Protein AF-A0A843KX89-F1 (afdb_monomer)

Secondary structure (DSSP, 8-state):
--------S--------SSS---EEEE-GGG-SHHHHHHHHHTT--EEEE---

Mean predicted aligned error: 11.05 Å

Solvent-accessible surface area (backbone atoms only — not comparable to full-atom values): 3777 Å² total; per-residue (Å²): 140,77,91,81,76,78,83,78,86,84,72,85,78,75,87,71,67,93,62,90,77,77,42,72,43,76,58,51,85,93,47,69,48,69,67,49,46,52,52,42,45,76,76,54,48,70,41,82,43,77,80,90,126

Nearest PDB structures (foldseek):
  7z1z-assembly1_B  TM=5.352E-01  e=1.379E+00  Visna/maedi virus EV1 KV1772
  6oli-assembly1_SR  TM=3.182E-01  e=9.404E+00  Homo sapiens

Radius of gyration: 17.19 Å; Cα contacts (8 Å, |Δi|>4): 31; chains: 1; bounding box: 43×41×28 Å

Structure (mmCIF, N/CA/C/O backbone):
data_AF-A0A843KX89-F1
#
_entry.id   AF-A0A843KX89-F1
#
loop_
_atom_site.group_PDB
_atom_site.id
_atom_site.type_symbol
_atom_site.label_atom_id
_atom_site.label_alt_id
_atom_site.label_comp_id
_atom_site.label_asym_id
_atom_site.label_entity_id
_atom_site.label_seq_id
_atom_site.pdbx_PDB_ins_code
_atom_site.Cartn_x
_atom_site.Cartn_y
_atom_site.Cartn_z
_atom_site.occupancy
_atom_site.B_iso_or_equiv
_atom_site.auth_seq_id
_atom_site.auth_comp_id
_atom_site.auth_asym_id
_atom_site.auth_atom_id
_atom_site.pdbx_PDB_model_num
ATOM 1 N N . MET A 1 1 ? -36.579 31.139 11.174 1.00 44.06 1 MET A N 1
ATOM 2 C CA . MET A 1 1 ? -36.176 30.146 12.193 1.00 44.06 1 MET A CA 1
ATOM 3 C C . MET A 1 1 ? -36.648 28.783 11.711 1.00 44.06 1 MET A C 1
ATOM 5 O O . MET A 1 1 ? -37.844 28.639 11.555 1.00 44.06 1 MET A O 1
ATOM 9 N N . ILE A 1 2 ? -35.844 27.782 11.371 1.00 44.94 2 ILE A N 1
ATOM 10 C CA . ILE A 1 2 ? -34.392 27.592 11.268 1.00 44.94 2 ILE A CA 1
ATOM 11 C C . ILE A 1 2 ? -34.224 26.629 10.077 1.00 44.94 2 ILE A C 1
ATOM 13 O O . ILE A 1 2 ? -34.998 25.686 9.934 1.00 44.94 2 ILE A O 1
ATOM 17 N N . TYR A 1 3 ? -33.254 26.900 9.209 1.00 39.56 3 TYR A N 1
ATOM 18 C CA . TYR A 1 3 ? -32.893 26.070 8.063 1.00 39.56 3 TYR A CA 1
ATOM 19 C C . TYR A 1 3 ? -32.388 24.695 8.532 1.00 39.56 3 TYR A C 1
ATOM 21 O O . TYR A 1 3 ? -31.371 24.627 9.218 1.00 39.56 3 TYR A O 1
ATOM 29 N N . HIS A 1 4 ? -33.053 23.603 8.149 1.00 51.28 4 HIS A N 1
ATOM 30 C CA . HIS A 1 4 ? -32.441 22.272 8.154 1.00 51.28 4 HIS A CA 1
ATOM 31 C C . HIS A 1 4 ? -31.955 21.995 6.728 1.00 51.28 4 HIS A C 1
ATOM 33 O O . HIS A 1 4 ? -32.728 21.782 5.797 1.00 51.28 4 HIS A O 1
ATOM 39 N N . THR A 1 5 ? -30.641 22.064 6.562 1.00 54.03 5 THR A N 1
ATOM 40 C CA . THR A 1 5 ? -29.912 21.708 5.347 1.00 54.03 5 THR A CA 1
ATOM 41 C C . THR A 1 5 ? -30.026 20.201 5.105 1.00 54.03 5 THR A C 1
ATOM 43 O O . THR A 1 5 ? -29.926 19.408 6.046 1.00 54.03 5 THR A O 1
ATOM 46 N N . ALA A 1 6 ? -30.240 19.799 3.853 1.00 56.59 6 ALA A N 1
ATOM 47 C CA . ALA A 1 6 ? -30.164 18.410 3.414 1.00 56.59 6 ALA A CA 1
ATOM 48 C C . ALA A 1 6 ? -28.773 17.821 3.736 1.00 56.59 6 ALA A C 1
ATOM 50 O O . ALA A 1 6 ? -27.766 18.478 3.453 1.00 56.59 6 ALA A O 1
ATOM 51 N N . PRO A 1 7 ? -28.664 16.60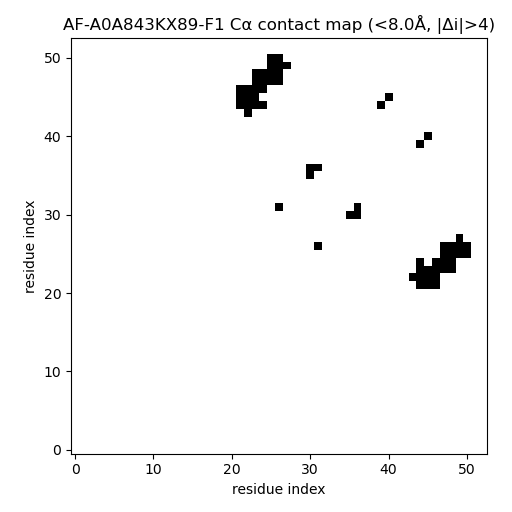1 4.294 1.00 55.38 7 PRO A N 1
ATOM 52 C CA . PRO A 1 7 ? -27.377 15.935 4.387 1.00 55.38 7 PRO A CA 1
ATOM 53 C C . PRO A 1 7 ? -26.984 15.498 2.976 1.00 55.38 7 PRO A C 1
ATOM 55 O O . PRO A 1 7 ? -27.547 14.558 2.418 1.00 55.38 7 PRO A O 1
ATOM 58 N N . GLY A 1 8 ? -26.039 16.231 2.390 1.00 53.09 8 GLY A N 1
ATOM 59 C CA . GLY A 1 8 ? -25.412 15.884 1.126 1.00 53.09 8 GLY A CA 1
ATOM 60 C C . GLY A 1 8 ? -24.973 14.420 1.119 1.00 53.09 8 GLY A C 1
ATOM 61 O O . GLY A 1 8 ? -24.189 13.964 1.952 1.00 53.09 8 GLY A O 1
ATOM 62 N N . SER A 1 9 ? -25.507 13.688 0.156 1.00 63.81 9 SER A N 1
ATOM 63 C CA . SER A 1 9 ? -24.979 12.435 -0.348 1.00 63.81 9 SER A CA 1
ATOM 64 C C . SER A 1 9 ? -23.565 12.662 -0.897 1.00 63.81 9 SER A C 1
ATOM 66 O O . SER A 1 9 ? -23.377 13.474 -1.797 1.00 63.81 9 SER A O 1
ATOM 68 N N . GLY A 1 10 ? -22.559 11.937 -0.391 1.00 54.41 10 GLY A N 1
ATOM 69 C CA . GLY A 1 10 ? -21.264 11.865 -1.086 1.00 54.41 10 GLY A CA 1
ATOM 70 C C . GLY A 1 10 ? -20.015 11.719 -0.226 1.00 54.41 10 GLY A C 1
ATOM 71 O O . GLY A 1 10 ? -19.067 12.476 -0.385 1.00 54.41 10 GLY A O 1
ATOM 72 N N . GLY A 1 11 ? -19.961 10.724 0.654 1.00 54.03 11 GLY A N 1
ATOM 73 C CA . GLY A 1 11 ? -18.700 10.345 1.286 1.00 54.03 11 GLY A CA 1
ATOM 74 C C . GLY A 1 11 ? -18.865 9.068 2.086 1.00 54.03 11 GLY A C 1
ATOM 75 O O . GLY A 1 11 ? -19.398 9.101 3.191 1.00 54.03 11 GLY A O 1
ATOM 76 N N . ARG A 1 12 ? -18.431 7.924 1.543 1.00 62.19 12 ARG A N 1
ATOM 77 C CA . ARG A 1 12 ? -18.328 6.683 2.325 1.00 62.19 12 ARG A CA 1
ATOM 78 C C . ARG A 1 12 ? -17.411 6.959 3.517 1.00 62.19 12 ARG A C 1
ATOM 80 O O . ARG A 1 12 ? -16.195 7.028 3.356 1.00 62.19 12 ARG A O 1
ATOM 87 N N . ARG A 1 13 ? -17.984 7.101 4.716 1.00 63.41 13 ARG A N 1
ATOM 88 C CA . ARG A 1 13 ? -17.225 7.004 5.966 1.00 63.41 13 ARG A CA 1
ATOM 89 C C . ARG A 1 13 ? -16.636 5.602 6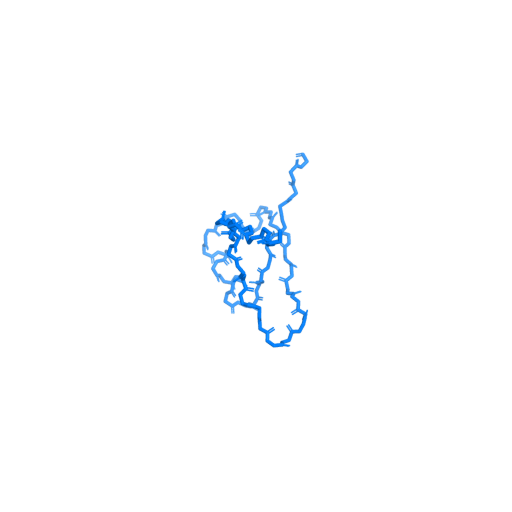.007 1.00 63.41 13 ARG A C 1
ATOM 91 O O . ARG A 1 13 ? -17.349 4.631 6.236 1.00 63.41 13 ARG A O 1
ATOM 98 N N . ILE A 1 14 ? -15.342 5.501 5.731 1.00 66.56 14 ILE A N 1
ATOM 99 C CA . ILE A 1 14 ? -14.600 4.264 5.937 1.00 66.56 14 ILE A CA 1
ATOM 100 C C . ILE A 1 14 ? -14.581 4.056 7.454 1.00 66.56 14 ILE A C 1
ATOM 102 O O . ILE A 1 14 ? -14.027 4.885 8.178 1.00 66.56 14 ILE A O 1
ATOM 106 N N . SER A 1 15 ? -15.258 3.013 7.941 1.00 66.88 15 SER A N 1
ATOM 107 C CA . SER A 1 15 ? -15.099 2.561 9.323 1.00 66.88 15 SER A CA 1
ATOM 108 C C . SER A 1 15 ? -13.660 2.078 9.449 1.00 66.88 15 SER A C 1
ATOM 110 O O . SER A 1 15 ? -13.249 1.136 8.774 1.00 66.88 15 SER A O 1
ATOM 112 N N . LEU A 1 16 ? -12.864 2.830 10.200 1.00 65.56 16 LEU A N 1
ATOM 113 C CA . LEU A 1 16 ? -11.479 2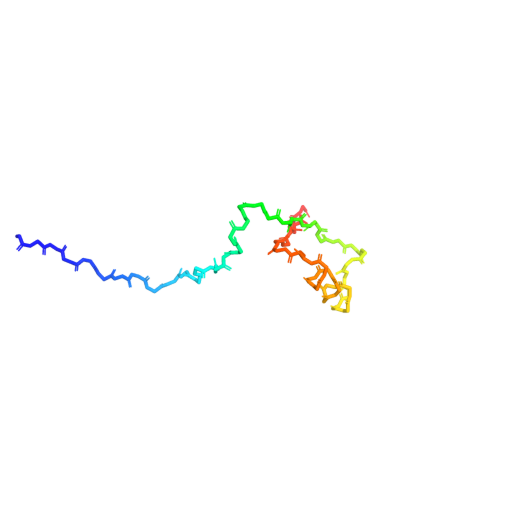.487 10.470 1.00 65.56 16 LEU A CA 1
ATOM 114 C C . LEU A 1 16 ? -11.448 1.625 11.731 1.00 65.56 16 LEU A C 1
ATOM 116 O O . LEU A 1 16 ? -12.296 1.830 12.602 1.00 65.56 16 LEU A O 1
ATOM 120 N N . PRO A 1 17 ? -10.495 0.691 11.837 1.00 67.38 17 PRO A N 1
ATOM 121 C CA . PRO A 1 17 ? -10.315 -0.084 13.055 1.00 67.38 17 PRO A CA 1
ATOM 122 C C . PRO A 1 17 ? -10.112 0.817 14.286 1.00 67.38 17 PRO A C 1
ATOM 124 O O . PRO A 1 17 ? -9.619 1.938 14.157 1.00 67.38 17 PRO A O 1
ATOM 127 N N . ASP A 1 18 ? -10.424 0.311 15.485 1.00 75.62 18 ASP A N 1
ATOM 128 C CA . ASP A 1 18 ? -10.299 1.064 16.750 1.00 75.62 18 ASP A CA 1
ATOM 129 C C . ASP A 1 18 ? -8.870 1.571 17.018 1.00 75.62 18 ASP A C 1
ATOM 131 O O . ASP A 1 18 ? -8.649 2.556 17.731 1.00 75.62 18 ASP A O 1
ATOM 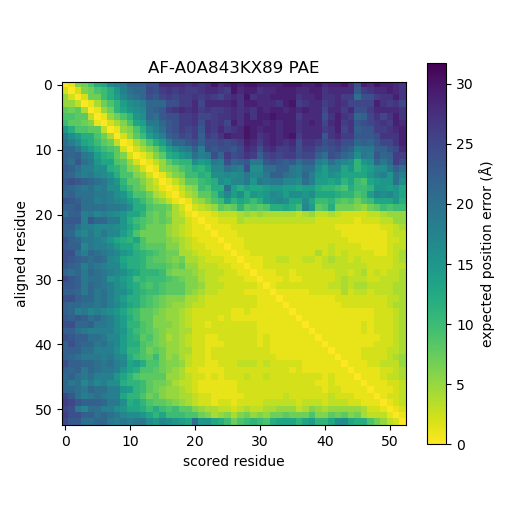135 N N . HIS A 1 19 ? -7.876 0.924 16.407 1.00 75.94 19 HIS A N 1
ATOM 136 C CA . HIS A 1 19 ? -6.517 1.434 16.361 1.00 75.94 19 HIS A CA 1
ATOM 137 C C . HIS A 1 19 ? -6.427 2.634 15.413 1.00 75.94 19 HIS A C 1
ATOM 139 O O . HIS A 1 19 ? -6.607 2.545 14.20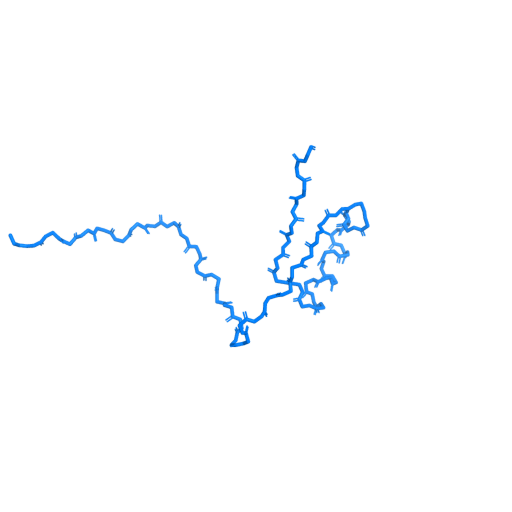2 1.00 75.94 19 HIS A O 1
ATOM 145 N N . ARG A 1 20 ? -6.051 3.777 15.992 1.00 78.31 20 ARG A N 1
ATOM 146 C CA . ARG A 1 20 ? -5.935 5.070 15.299 1.00 78.31 20 ARG A CA 1
ATOM 147 C C . ARG A 1 20 ? -4.837 5.113 14.224 1.00 78.31 20 ARG A C 1
ATOM 149 O O . ARG A 1 20 ? -4.781 6.076 13.460 1.00 78.31 20 ARG A O 1
ATOM 156 N N . THR A 1 21 ? -3.972 4.100 14.159 1.00 85.50 21 THR A N 1
ATOM 157 C CA . THR A 1 21 ? -2.841 4.033 13.226 1.00 85.50 21 THR A CA 1
ATOM 158 C C . THR A 1 21 ? -3.225 3.278 11.958 1.00 85.50 21 THR A C 1
ATOM 160 O O . THR A 1 21 ? -3.638 2.124 12.023 1.00 85.50 21 THR A O 1
ATOM 163 N N . LYS A 1 22 ? -3.040 3.916 10.797 1.00 89.50 22 LYS A N 1
ATOM 164 C CA . LYS A 1 22 ? -3.261 3.308 9.476 1.00 89.50 22 LYS A CA 1
ATOM 165 C C . LYS A 1 22 ? -1.940 2.894 8.839 1.00 89.50 22 LYS A C 1
ATOM 167 O O . LYS A 1 22 ? -0.969 3.647 8.897 1.00 89.50 22 LYS A O 1
ATOM 172 N N . ILE A 1 23 ? -1.942 1.763 8.143 1.00 92.88 23 ILE A N 1
ATOM 173 C CA . ILE A 1 23 ? -0.840 1.322 7.290 1.00 92.88 23 ILE A CA 1
ATOM 174 C C . ILE A 1 23 ? -1.044 1.912 5.893 1.00 92.88 23 ILE A C 1
ATOM 176 O O . ILE A 1 23 ? -2.017 1.602 5.197 1.00 92.88 23 ILE A O 1
ATOM 180 N N . VAL A 1 24 ? -0.117 2.782 5.498 1.00 94.25 24 VAL A N 1
ATOM 181 C CA . VAL A 1 24 ? -0.084 3.421 4.179 1.00 94.25 24 VAL A CA 1
ATOM 182 C C . VAL A 1 24 ? 1.043 2.797 3.361 1.00 94.25 24 VAL A C 1
ATOM 184 O O . VAL A 1 24 ? 2.178 2.734 3.829 1.00 94.25 24 VAL A O 1
ATOM 187 N N . SER A 1 25 ? 0.764 2.371 2.130 1.00 95.44 25 SER A N 1
ATOM 188 C CA . SER A 1 25 ? 1.787 1.839 1.219 1.00 95.44 25 SER A CA 1
ATOM 189 C C . SER A 1 25 ? 1.792 2.592 -0.104 1.00 95.44 25 SER A C 1
ATOM 191 O O . SER A 1 25 ? 0.741 2.919 -0.650 1.00 95.44 25 SER A O 1
ATOM 193 N N . THR A 1 26 ? 2.984 2.867 -0.635 1.00 95.38 26 THR A N 1
ATOM 194 C CA . THR A 1 26 ? 3.119 3.460 -1.972 1.00 95.38 26 THR A CA 1
ATOM 195 C C . THR A 1 26 ? 3.023 2.369 -3.023 1.00 95.38 26 THR A C 1
ATOM 197 O O . THR A 1 26 ? 3.740 1.375 -2.943 1.00 95.38 26 THR A O 1
ATOM 200 N N . ILE A 1 27 ? 2.147 2.560 -4.004 1.00 95.62 27 ILE A N 1
ATOM 201 C CA . ILE A 1 27 ? 1.976 1.630 -5.114 1.00 95.62 27 ILE A CA 1
ATOM 202 C C . ILE A 1 27 ? 2.970 1.975 -6.221 1.00 95.62 27 ILE A C 1
ATOM 204 O O . ILE A 1 27 ? 3.181 3.144 -6.543 1.00 95.62 27 ILE A O 1
ATOM 208 N N . GLY A 1 28 ? 3.584 0.941 -6.789 1.00 94.31 28 GLY A N 1
ATOM 209 C CA . GLY A 1 28 ? 4.588 1.059 -7.838 1.00 94.31 28 GLY A CA 1
ATOM 210 C C . GLY A 1 28 ? 4.727 -0.245 -8.629 1.00 94.31 28 GLY A C 1
ATOM 211 O O . GLY A 1 28 ? 3.885 -1.134 -8.501 1.00 94.31 28 GLY A O 1
ATOM 212 N N . PRO A 1 29 ? 5.794 -0.402 -9.432 1.00 94.25 29 PRO A N 1
ATOM 213 C CA . PRO A 1 29 ? 5.973 -1.564 -10.307 1.00 94.25 29 PRO A CA 1
ATOM 214 C C . PRO A 1 29 ? 5.900 -2.918 -9.584 1.00 94.25 29 PRO A C 1
ATOM 216 O O . PRO A 1 29 ? 5.332 -3.868 -10.117 1.00 94.25 29 PRO A O 1
ATOM 219 N N . ALA A 1 30 ? 6.401 -2.989 -8.346 1.00 93.75 30 ALA A N 1
ATOM 220 C CA . ALA A 1 30 ? 6.378 -4.199 -7.520 1.00 93.75 30 ALA A CA 1
ATOM 221 C C . ALA A 1 30 ? 4.964 -4.638 -7.083 1.00 93.75 30 ALA A C 1
ATOM 223 O O . ALA A 1 30 ? 4.774 -5.789 -6.708 1.00 93.75 30 ALA A O 1
ATOM 224 N N . SER A 1 31 ? 3.971 -3.745 -7.142 1.00 93.62 31 SER A N 1
ATOM 225 C CA . SER A 1 31 ? 2.578 -3.990 -6.744 1.00 93.62 31 SER A CA 1
ATOM 226 C C . SER A 1 31 ? 1.583 -3.822 -7.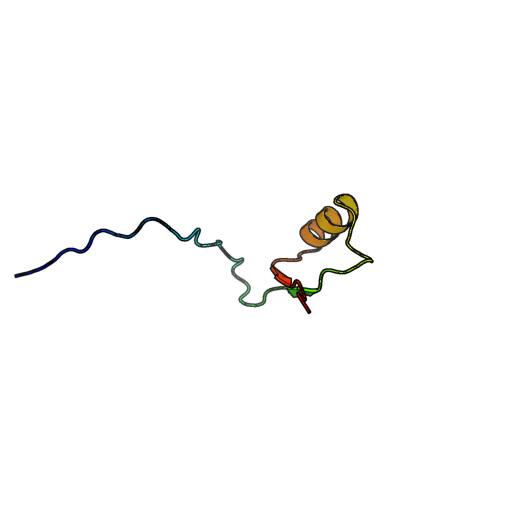900 1.00 93.62 31 SER A C 1
ATOM 228 O O . SER A 1 31 ? 0.403 -3.569 -7.678 1.00 93.62 31 SER A O 1
ATOM 230 N N . ARG A 1 32 ? 2.043 -3.992 -9.151 1.00 93.12 32 ARG A N 1
ATOM 231 C CA . ARG A 1 32 ? 1.210 -3.869 -10.363 1.00 93.12 32 ARG A CA 1
ATOM 232 C C . ARG A 1 32 ? 0.170 -4.986 -10.516 1.00 93.12 32 ARG A C 1
ATOM 234 O O . ARG A 1 32 ? -0.846 -4.772 -11.175 1.00 93.12 32 ARG A O 1
ATOM 241 N 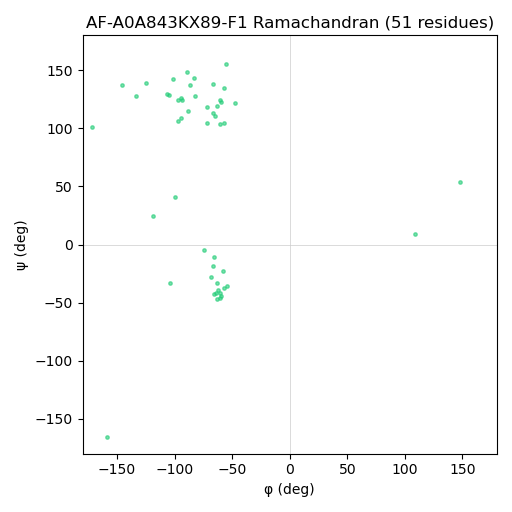N . SER A 1 33 ? 0.421 -6.180 -9.982 1.00 97.31 33 SER A N 1
ATOM 242 C CA . SER A 1 33 ? -0.520 -7.296 -10.114 1.00 97.31 33 SER A CA 1
ATOM 243 C C . SER A 1 33 ? -1.619 -7.229 -9.053 1.00 97.31 33 SER A C 1
ATOM 245 O O . SER A 1 33 ? -1.374 -6.890 -7.893 1.00 97.31 33 SER A O 1
ATOM 247 N N . CYS A 1 34 ? -2.841 -7.610 -9.437 1.00 97.06 34 CYS A N 1
ATOM 248 C CA . CYS A 1 34 ? -3.960 -7.713 -8.499 1.00 97.06 34 CYS A CA 1
ATOM 249 C C . CYS A 1 34 ? -3.649 -8.670 -7.343 1.00 97.06 34 CYS A C 1
ATOM 251 O O . CYS A 1 34 ? -4.006 -8.384 -6.207 1.00 97.06 34 CYS A O 1
ATOM 253 N N . GLU A 1 35 ? -2.943 -9.769 -7.613 1.00 98.00 35 GLU A N 1
ATOM 254 C CA . GLU A 1 35 ? -2.555 -10.739 -6.588 1.00 98.00 35 GLU A CA 1
ATOM 255 C C . GLU A 1 35 ? -1.690 -10.107 -5.489 1.00 98.00 35 GLU A C 1
ATOM 257 O O . GLU A 1 35 ? -1.950 -10.305 -4.303 1.00 98.00 35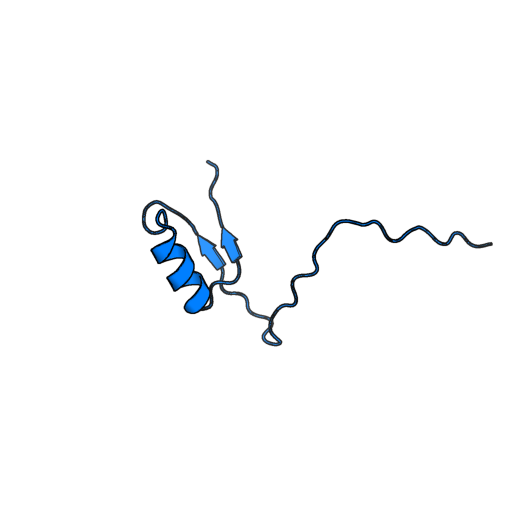 GLU A O 1
ATOM 262 N N . VAL A 1 36 ? -0.703 -9.281 -5.859 1.00 97.12 36 VAL A N 1
ATOM 263 C CA . VAL A 1 36 ? 0.138 -8.586 -4.876 1.00 97.12 36 VAL A CA 1
ATOM 264 C C . VAL A 1 36 ? -0.688 -7.586 -4.069 1.00 97.12 36 VAL A C 1
ATOM 266 O O . VAL A 1 36 ? -0.562 -7.548 -2.846 1.00 97.12 36 VAL A O 1
ATOM 269 N N . LEU A 1 37 ? -1.582 -6.830 -4.711 1.00 97.06 37 LEU A N 1
ATOM 270 C CA . LEU A 1 37 ? -2.468 -5.892 -4.011 1.00 97.06 37 LEU A CA 1
ATOM 271 C C . LEU A 1 37 ? -3.381 -6.605 -3.004 1.00 97.06 37 LEU A C 1
ATOM 273 O O . LEU A 1 37 ? -3.531 -6.133 -1.878 1.00 97.06 37 LEU A O 1
ATOM 277 N N . VAL A 1 38 ? -3.937 -7.763 -3.369 1.00 97.88 38 VAL A N 1
ATOM 278 C CA . VAL A 1 38 ? -4.755 -8.586 -2.464 1.00 97.88 38 VAL A CA 1
ATOM 279 C C . VAL A 1 38 ? -3.938 -9.026 -1.250 1.00 97.88 38 VAL A C 1
ATOM 281 O O . VAL A 1 38 ? -4.397 -8.864 -0.120 1.00 97.88 38 VAL A O 1
ATOM 284 N N . ARG A 1 39 ? -2.704 -9.503 -1.458 1.00 97.56 39 ARG A N 1
ATOM 285 C CA . ARG A 1 39 ? -1.808 -9.895 -0.358 1.00 97.56 39 ARG A CA 1
ATOM 286 C C . ARG A 1 39 ? -1.466 -8.714 0.552 1.00 97.56 39 ARG A C 1
ATOM 288 O O . ARG A 1 39 ? -1.443 -8.881 1.766 1.00 97.56 39 ARG A O 1
ATOM 295 N N . MET A 1 40 ? -1.257 -7.518 -0.001 1.00 96.88 40 MET A N 1
ATOM 296 C CA . MET A 1 40 ? -1.011 -6.303 0.788 1.00 96.88 40 MET A CA 1
ATOM 297 C C . MET A 1 40 ? -2.219 -5.917 1.650 1.00 96.88 40 MET A C 1
ATOM 299 O O . MET A 1 40 ? -2.049 -5.561 2.814 1.00 96.88 40 MET A O 1
ATOM 303 N N . ILE A 1 41 ? -3.436 -6.009 1.103 1.00 95.50 41 ILE A N 1
ATOM 304 C CA . ILE A 1 41 ? -4.675 -5.741 1.849 1.00 95.50 41 ILE A CA 1
ATOM 305 C C . ILE A 1 41 ? -4.832 -6.751 2.990 1.00 95.50 41 ILE A C 1
ATOM 307 O O . ILE A 1 41 ? -5.077 -6.356 4.127 1.00 95.50 41 ILE A O 1
ATOM 311 N N . GLN A 1 42 ? -4.630 -8.042 2.712 1.00 96.69 42 GLN A N 1
ATOM 312 C CA . GLN A 1 42 ? -4.697 -9.106 3.721 1.00 96.69 42 GLN A CA 1
ATOM 313 C C . GLN A 1 42 ? -3.624 -8.956 4.809 1.00 96.69 42 GLN A C 1
ATOM 315 O O . GLN A 1 42 ? -3.881 -9.269 5.967 1.00 96.69 42 GLN A O 1
ATOM 320 N N . ALA A 1 43 ? -2.448 -8.430 4.456 1.00 95.25 43 ALA A N 1
ATOM 321 C CA . ALA A 1 43 ? -1.381 -8.102 5.399 1.00 95.25 43 ALA A CA 1
ATOM 322 C C . ALA A 1 43 ? -1.656 -6.831 6.233 1.00 95.25 43 ALA A C 1
ATOM 324 O O . ALA A 1 43 ? -0.865 -6.504 7.115 1.00 95.25 43 ALA A O 1
ATOM 325 N N . GLY A 1 44 ? -2.756 -6.114 5.971 1.00 92.31 44 GLY A N 1
ATOM 326 C CA . GLY A 1 44 ? -3.204 -4.974 6.773 1.00 92.31 44 GLY A CA 1
ATOM 327 C C . GLY A 1 44 ? -3.058 -3.600 6.115 1.00 92.31 44 GLY A C 1
ATOM 328 O O . GLY A 1 44 ? -3.269 -2.595 6.789 1.00 92.31 44 GLY A O 1
ATOM 329 N N . MET A 1 45 ? -2.727 -3.507 4.821 1.00 94.88 45 MET A N 1
ATOM 330 C CA . MET A 1 45 ? -2.704 -2.216 4.119 1.00 94.88 45 MET A CA 1
ATOM 331 C C . MET A 1 45 ? -4.094 -1.561 4.145 1.00 94.88 45 MET A C 1
ATOM 333 O O . MET A 1 45 ? -5.073 -2.136 3.672 1.00 94.88 45 MET A O 1
ATOM 337 N N . ASN A 1 46 ? -4.173 -0.323 4.642 1.00 93.44 46 ASN A N 1
ATOM 338 C CA . ASN A 1 46 ? -5.430 0.429 4.726 1.00 93.44 46 ASN A CA 1
ATOM 339 C C . ASN A 1 46 ? -5.543 1.515 3.653 1.00 93.44 46 ASN A C 1
ATOM 341 O O . ASN A 1 46 ? -6.646 1.841 3.218 1.00 93.44 46 ASN A O 1
ATOM 345 N N . VAL A 1 47 ? -4.418 2.121 3.265 1.00 93.44 47 VAL A N 1
ATOM 346 C CA . VAL A 1 47 ? -4.383 3.241 2.317 1.00 93.44 47 VAL A CA 1
ATOM 347 C C . VAL A 1 47 ? -3.298 3.001 1.276 1.00 93.44 47 VAL A C 1
ATOM 349 O O . VAL A 1 47 ? -2.135 2.782 1.611 1.00 93.44 47 VAL A O 1
ATOM 352 N N . ALA A 1 48 ? -3.676 3.104 0.007 1.00 95.06 48 ALA A N 1
ATOM 353 C CA . ALA A 1 48 ? -2.749 3.092 -1.114 1.00 95.06 48 ALA A CA 1
ATOM 354 C C . ALA A 1 48 ? -2.384 4.533 -1.508 1.00 95.06 48 ALA A C 1
ATOM 356 O O . ALA A 1 48 ? -3.265 5.349 -1.779 1.00 95.06 48 ALA A O 1
ATOM 357 N N . ARG A 1 49 ? -1.086 4.845 -1.559 1.00 95.56 49 ARG A N 1
ATOM 358 C CA . ARG A 1 49 ? -0.551 6.103 -2.097 1.00 95.56 49 ARG A CA 1
ATOM 359 C C . ARG A 1 49 ? -0.104 5.882 -3.540 1.00 95.56 49 ARG A C 1
ATOM 361 O O . ARG A 1 49 ? 0.753 5.038 -3.788 1.00 95.56 49 ARG A O 1
ATOM 368 N N . LEU A 1 50 ? -0.627 6.678 -4.467 1.00 94.19 50 LEU A N 1
ATOM 369 C CA . LEU A 1 50 ? -0.180 6.724 -5.860 1.00 94.19 50 LEU A CA 1
ATOM 370 C C . LEU A 1 50 ? 0.648 7.992 -6.075 1.00 94.19 50 LEU A C 1
ATOM 372 O O . LEU A 1 50 ? 0.206 9.076 -5.704 1.00 94.19 50 LEU A O 1
ATOM 376 N N . ASN A 1 51 ? 1.847 7.853 -6.642 1.00 87.81 51 ASN A N 1
ATOM 377 C CA . ASN A 1 51 ? 2.653 9.000 -7.055 1.00 87.81 51 ASN A CA 1
ATOM 378 C C . ASN A 1 51 ? 2.384 9.276 -8.541 1.00 87.81 51 ASN A C 1
ATOM 380 O O . ASN A 1 51 ? 2.777 8.466 -9.375 1.00 87.81 51 ASN A O 1
ATOM 384 N N . LEU A 1 52 ? 1.686 10.371 -8.851 1.00 82.19 52 LEU A N 1
ATOM 385 C CA . LEU A 1 52 ? 1.266 10.756 -10.210 1.00 82.19 52 LEU A CA 1
ATOM 386 C C . LEU A 1 52 ? 2.201 11.814 -10.824 1.00 82.19 52 LEU A C 1
ATOM 388 O O . LEU A 1 52 ? 1.724 12.787 -11.404 1.00 82.19 52 LEU A O 1
ATOM 392 N N .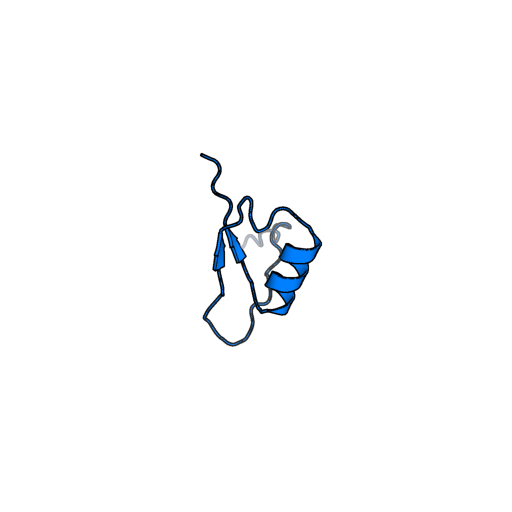 ALA A 1 53 ? 3.510 11.660 -10.610 1.00 75.75 53 ALA A N 1
ATOM 393 C CA . ALA A 1 53 ? 4.521 12.533 -11.207 1.00 75.75 53 ALA A CA 1
ATOM 394 C C . ALA A 1 53 ? 4.578 12.377 -12.733 1.00 75.75 53 ALA A C 1
ATOM 396 O O . ALA A 1 53 ? 4.340 11.243 -13.212 1.00 75.75 53 ALA A O 1
#

pLDDT: mean 80.78, std 18.05, range [39.56, 98.0]

Sequence (53 aa):
MIYHTAPGSGGRRISLPDHRTKIVSTIGPASRSCEVLVRMIQAGMNVARLNLA

Foldseek 3Di:
DDDDDDDDPDDPPDPDPPPPDAAEDEDDPVCPDPVSVVVCVVVGHDYYDYDPD